Protein AF-A0A7C6TL84-F1 (afdb_monomer)

Nearest PDB structures (foldseek):
  5hxs-assembly1_A  TM=3.330E-01  e=4.428E+00  Methanocaldococcus jannaschii DSM 2661

Solvent-accessible surface area (backbone atoms only — not comparable to full-atom values): 7821 Å² total; per-residue (Å²): 136,83,94,74,64,85,82,57,74,83,55,85,77,86,81,85,84,82,76,94,70,80,81,87,46,71,66,57,61,49,71,72,50,68,59,68,61,52,41,52,52,38,46,54,49,40,67,61,55,76,76,55,81,70,88,81,55,54,31,68,57,21,42,57,48,40,54,51,53,50,55,55,51,54,55,54,64,72,70,53,83,78,68,61,72,90,73,48,64,94,83,57,38,59,66,62,40,51,50,54,49,54,55,50,49,50,55,26,48,68,46,16,43,65,52,52,53,29,51,76,69,68,67,61,129

pLDDT: mean 90.65, std 12.35, range [35.59, 98.5]

Mean predicted aligned error: 7.76 Å

Sequence (125 aa):
MSVLDAEQLEVSPIVICGRPQPPTTDDDLVGAFDLDTLSAEYAAFGDRWQVFDSDAMAPVEALVARVKLQCEWLGLTRLDPQLPAVLLPQDWPGTMQAQLFGELNQRLGEREAPVLDDFFAGTLE

Structure (mmCIF, N/CA/C/O backbone):
data_AF-A0A7C6TL84-F1
#
_entry.id   AF-A0A7C6TL84-F1
#
loop_
_atom_site.group_PDB
_atom_site.id
_atom_site.type_symbol
_atom_site.label_atom_id
_atom_site.label_alt_id
_atom_site.label_comp_id
_atom_site.label_asym_id
_atom_site.label_entity_id
_atom_site.label_seq_id
_atom_site.pdbx_PDB_ins_code
_atom_site.Cartn_x
_atom_site.Cartn_y
_atom_site.Cartn_z
_atom_site.occupancy
_atom_site.B_iso_or_equiv
_atom_site.auth_seq_id
_atom_site.auth_comp_id
_atom_site.auth_asym_id
_atom_site.auth_atom_id
_atom_site.pdbx_PDB_model_num
ATOM 1 N N . MET A 1 1 ? 0.858 -3.785 57.090 1.00 35.59 1 MET A N 1
ATOM 2 C CA . MET A 1 1 ? 2.081 -4.577 57.327 1.00 35.59 1 MET A CA 1
ATOM 3 C C . MET A 1 1 ? 2.625 -4.940 55.956 1.00 35.59 1 MET A C 1
ATOM 5 O O . MET A 1 1 ? 1.988 -5.722 55.267 1.00 35.59 1 MET A O 1
ATOM 9 N N . SER A 1 2 ? 3.662 -4.232 55.502 1.00 48.84 2 SER A N 1
ATOM 10 C CA . SER A 1 2 ? 4.245 -4.398 54.163 1.00 48.84 2 SER A CA 1
ATOM 11 C C . SER A 1 2 ? 5.195 -5.594 54.179 1.00 48.84 2 SER A C 1
ATOM 13 O O . SER A 1 2 ? 6.047 -5.663 55.059 1.00 48.84 2 SER A O 1
ATOM 15 N N . VAL A 1 3 ? 5.009 -6.535 53.254 1.00 57.03 3 VAL A N 1
ATOM 16 C CA . VAL A 1 3 ? 5.829 -7.749 53.089 1.00 57.03 3 VAL A CA 1
ATOM 17 C C . VAL A 1 3 ? 6.885 -7.469 52.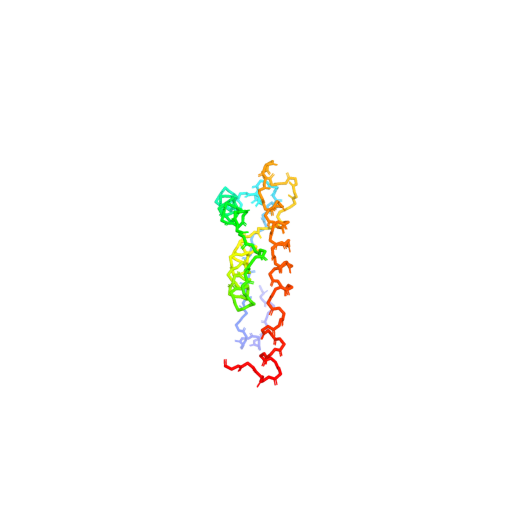024 1.00 57.03 3 VAL A C 1
ATOM 19 O O . VAL A 1 3 ? 6.826 -8.031 50.939 1.00 57.03 3 VAL A O 1
ATOM 22 N N . LEU A 1 4 ? 7.792 -6.529 52.277 1.00 54.97 4 LEU A N 1
ATOM 23 C CA . LEU A 1 4 ? 8.958 -6.316 51.417 1.00 54.97 4 LEU A CA 1
ATOM 24 C C . LEU A 1 4 ? 10.162 -6.021 52.312 1.00 54.97 4 LEU A C 1
ATOM 26 O O . LEU A 1 4 ? 10.076 -5.180 53.210 1.00 54.97 4 LEU A O 1
ATOM 30 N N . ASP A 1 5 ? 11.227 -6.787 52.096 1.00 56.16 5 ASP A N 1
ATOM 31 C CA . ASP A 1 5 ? 12.459 -6.785 52.884 1.00 56.16 5 ASP A CA 1
ATOM 32 C C . ASP A 1 5 ? 13.405 -5.672 52.399 1.00 56.16 5 ASP A C 1
ATOM 34 O O . ASP A 1 5 ? 13.324 -5.225 51.251 1.00 56.16 5 ASP A O 1
ATOM 38 N N . ALA A 1 6 ? 14.306 -5.204 53.265 1.00 57.84 6 ALA A N 1
ATOM 39 C CA . ALA A 1 6 ? 15.114 -3.999 53.024 1.00 57.84 6 ALA A CA 1
ATOM 40 C C . ALA A 1 6 ? 16.089 -4.100 51.825 1.00 57.84 6 ALA A C 1
ATOM 42 O O . ALA A 1 6 ? 16.539 -3.072 51.323 1.00 57.84 6 ALA A O 1
ATOM 43 N N . GLU A 1 7 ? 16.378 -5.307 51.325 1.00 53.84 7 GLU A N 1
ATOM 44 C CA . GLU A 1 7 ? 17.225 -5.539 50.140 1.00 53.84 7 GLU A CA 1
ATOM 45 C C . GLU A 1 7 ? 16.544 -5.196 48.801 1.00 53.84 7 GLU A C 1
ATOM 47 O O . GLU A 1 7 ? 17.220 -5.040 47.789 1.00 53.84 7 GLU A O 1
ATOM 52 N N . GLN A 1 8 ? 15.219 -5.014 48.761 1.00 53.47 8 GLN A N 1
ATOM 53 C CA . GLN A 1 8 ? 14.506 -4.641 47.526 1.00 53.47 8 GLN A CA 1
ATOM 54 C C . GLN A 1 8 ? 14.544 -3.130 47.225 1.00 53.47 8 GLN A C 1
ATOM 56 O O . GLN A 1 8 ? 14.007 -2.693 46.209 1.00 53.47 8 GLN A O 1
ATOM 61 N N . LEU A 1 9 ? 15.194 -2.325 48.075 1.00 52.31 9 LEU A N 1
ATOM 62 C CA . LEU A 1 9 ? 15.306 -0.866 47.927 1.00 52.31 9 LEU A CA 1
ATOM 63 C C . LEU A 1 9 ? 16.282 -0.406 46.824 1.00 52.31 9 LEU A C 1
ATOM 65 O O . LEU A 1 9 ? 16.279 0.777 46.491 1.00 52.31 9 LEU A O 1
ATOM 69 N N . GLU A 1 10 ? 17.079 -1.302 46.229 1.00 61.41 10 GLU A N 1
ATOM 70 C CA . GLU A 1 10 ? 17.972 -0.968 45.100 1.00 61.41 10 GLU A CA 1
ATOM 71 C C . GLU A 1 10 ? 17.310 -1.072 43.717 1.00 61.41 10 GLU A C 1
ATOM 73 O O . GLU A 1 10 ? 17.870 -0.607 42.724 1.00 61.41 10 GLU A O 1
ATOM 78 N N . VAL A 1 11 ? 16.096 -1.619 43.627 1.00 65.12 11 VAL A N 1
ATOM 79 C CA . VAL A 1 11 ? 15.333 -1.663 42.376 1.00 65.12 11 VAL A CA 1
ATOM 80 C C . VAL A 1 11 ? 14.142 -0.736 42.530 1.00 65.12 11 VAL A C 1
ATOM 82 O O . VAL A 1 11 ? 13.234 -1.029 43.293 1.00 65.12 11 VAL A O 1
ATOM 85 N N . SER A 1 12 ? 14.125 0.382 41.800 1.00 72.44 12 SER A N 1
ATOM 86 C CA . SER A 1 12 ? 12.915 1.204 41.665 1.00 72.44 12 SER A CA 1
ATOM 87 C C . SER A 1 12 ? 11.886 0.422 40.841 1.00 72.44 12 SER A C 1
ATOM 89 O O . SER A 1 12 ? 12.075 0.299 39.627 1.00 72.44 12 SER A O 1
ATOM 91 N N . PRO A 1 13 ? 10.818 -0.142 41.441 1.00 76.38 13 PRO A N 1
ATOM 92 C CA . PRO A 1 13 ? 9.875 -0.933 40.674 1.00 76.38 13 PRO A CA 1
ATOM 93 C C . PRO A 1 13 ? 9.026 0.004 39.813 1.00 76.38 13 PRO A C 1
ATOM 95 O O . PRO A 1 13 ? 8.436 0.967 40.307 1.00 76.38 13 PRO A O 1
ATOM 98 N N . ILE A 1 14 ? 8.927 -0.291 38.518 1.00 83.75 14 ILE A N 1
ATOM 99 C CA . ILE A 1 14 ? 7.916 0.335 37.667 1.00 83.75 14 ILE A CA 1
ATOM 100 C C . ILE A 1 14 ? 6.586 -0.334 38.008 1.00 83.75 14 ILE A C 1
ATOM 102 O O . ILE A 1 14 ? 6.332 -1.476 37.627 1.00 83.75 14 ILE A O 1
ATOM 106 N N . VAL A 1 15 ? 5.743 0.373 38.756 1.00 85.19 15 VAL A N 1
ATOM 107 C CA . VAL A 1 15 ? 4.381 -0.074 39.053 1.00 85.19 15 VAL A CA 1
ATOM 108 C C . VAL A 1 15 ? 3.451 0.454 37.963 1.00 85.19 15 VAL A C 1
ATOM 110 O O . VAL A 1 15 ? 3.235 1.659 37.856 1.00 85.19 15 VAL A O 1
ATOM 113 N N . ILE A 1 16 ? 2.888 -0.451 37.159 1.00 83.88 16 ILE A N 1
ATOM 114 C CA . ILE A 1 16 ? 1.832 -0.125 36.195 1.00 83.88 16 ILE A CA 1
ATOM 115 C C . ILE A 1 16 ? 0.484 -0.334 36.884 1.00 83.88 16 ILE A C 1
ATOM 117 O O . ILE A 1 16 ? 0.090 -1.461 37.180 1.00 83.88 16 ILE A O 1
ATOM 121 N N . CYS A 1 17 ? -0.229 0.759 37.134 1.00 87.94 17 CYS A N 1
ATOM 122 C CA . CYS A 1 17 ? -1.600 0.730 37.633 1.00 87.94 17 CYS A CA 1
ATOM 123 C C . CYS A 1 17 ? -2.572 0.933 36.465 1.00 87.94 17 CYS A C 1
ATOM 125 O O . CYS A 1 17 ? -2.453 1.909 35.728 1.00 87.94 17 CYS A O 1
ATOM 127 N N . GLY A 1 18 ? -3.564 0.053 36.328 1.00 87.50 18 GLY A N 1
ATOM 128 C CA . GLY A 1 18 ? -4.647 0.176 35.350 1.00 87.50 18 GLY A CA 1
ATOM 129 C C . GLY A 1 18 ? -6.014 -0.047 35.997 1.00 87.50 18 GLY A C 1
ATOM 130 O O . GLY A 1 18 ? -6.110 -0.640 37.071 1.00 87.50 18 GLY A O 1
ATOM 131 N N . ARG A 1 19 ? -7.083 0.429 35.351 1.00 90.31 19 ARG A N 1
ATOM 132 C CA . ARG A 1 19 ? -8.468 0.075 35.701 1.00 90.31 19 ARG A CA 1
ATOM 133 C C . ARG A 1 19 ? -9.039 -0.815 34.598 1.00 90.31 19 ARG A C 1
ATOM 135 O O . ARG A 1 19 ? -8.882 -0.442 33.436 1.00 90.31 19 ARG A O 1
ATOM 142 N N . PRO A 1 20 ? -9.700 -1.940 34.925 1.00 88.75 20 PRO A N 1
ATOM 143 C CA . PRO A 1 20 ? -10.366 -2.750 33.914 1.00 88.75 20 PRO A CA 1
ATOM 144 C C . PRO A 1 20 ? -11.447 -1.913 33.221 1.00 88.75 20 PRO A C 1
ATOM 146 O O . PRO A 1 20 ? -12.219 -1.220 33.885 1.00 88.75 20 PRO A O 1
ATOM 149 N N . GLN A 1 21 ? -11.464 -1.961 31.892 1.00 89.62 21 GLN A N 1
ATOM 150 C CA . GLN A 1 21 ? -12.499 -1.367 31.049 1.00 89.62 21 GLN A CA 1
ATOM 151 C C . GLN A 1 21 ? -13.396 -2.478 30.486 1.00 89.62 21 GLN A C 1
ATOM 153 O O . GLN A 1 21 ? -12.986 -3.646 30.488 1.00 89.62 21 GLN A O 1
ATOM 158 N N . PRO A 1 22 ? -14.614 -2.147 30.023 1.00 91.19 22 PRO A N 1
ATOM 159 C CA . PRO A 1 22 ? -15.412 -3.061 29.215 1.00 91.19 22 PRO A CA 1
ATOM 160 C C . PRO A 1 22 ? -14.623 -3.582 27.997 1.00 91.19 22 PRO A C 1
ATOM 162 O O . PRO A 1 22 ? -13.669 -2.928 27.569 1.00 91.19 22 PRO A O 1
ATOM 165 N N . PRO A 1 23 ? -15.002 -4.743 27.431 1.00 93.38 23 PRO A N 1
ATOM 166 C CA . PRO A 1 23 ? -14.416 -5.224 26.184 1.00 93.38 23 PRO A CA 1
ATOM 167 C C . PRO A 1 23 ? -14.571 -4.194 25.062 1.00 93.38 23 PRO A C 1
ATOM 169 O O . PRO A 1 23 ? -15.625 -3.572 24.948 1.00 93.38 23 PRO A O 1
ATOM 172 N N . THR A 1 24 ? -13.539 -4.057 24.231 1.00 92.25 24 THR A N 1
ATOM 173 C CA . THR A 1 24 ? -13.587 -3.265 22.998 1.00 92.25 24 THR A CA 1
ATOM 174 C C . THR A 1 24 ? -14.692 -3.788 22.085 1.00 92.25 24 THR A C 1
ATOM 176 O O . THR A 1 24 ? -14.767 -4.993 21.834 1.00 92.25 24 THR A O 1
ATOM 179 N N . THR A 1 25 ? -15.546 -2.888 21.611 1.00 95.25 25 THR A N 1
ATOM 180 C CA . THR A 1 25 ? -16.609 -3.191 20.649 1.00 95.25 25 THR A CA 1
ATOM 181 C C . THR A 1 25 ? -16.144 -2.959 19.212 1.00 95.25 25 THR A C 1
ATOM 183 O O . THR A 1 25 ? -15.116 -2.325 18.976 1.00 95.25 25 THR A O 1
ATOM 186 N N . ASP A 1 26 ? -16.912 -3.446 18.239 1.00 95.44 26 ASP A N 1
ATOM 187 C CA . ASP A 1 26 ? -16.646 -3.186 16.821 1.00 95.44 26 ASP A CA 1
ATOM 188 C C . ASP A 1 26 ? -16.689 -1.679 16.504 1.00 95.44 26 ASP A C 1
ATOM 190 O O . ASP A 1 26 ? -15.826 -1.182 15.783 1.00 95.44 26 ASP A O 1
ATOM 194 N N . ASP A 1 27 ? -17.618 -0.935 17.115 1.00 94.25 27 ASP A N 1
ATOM 195 C CA . ASP A 1 27 ? -17.706 0.525 16.976 1.00 94.25 27 ASP A CA 1
ATOM 196 C C . ASP A 1 27 ? -16.465 1.226 17.554 1.00 94.25 27 ASP A C 1
ATOM 198 O O . ASP A 1 27 ? -15.973 2.190 16.967 1.00 94.25 27 ASP A O 1
ATOM 202 N N . ASP A 1 28 ? -15.916 0.724 18.670 1.00 94.12 28 ASP A N 1
ATOM 203 C CA . ASP A 1 28 ? -14.666 1.247 19.240 1.00 94.12 28 ASP A CA 1
ATOM 204 C C . ASP A 1 28 ? -13.469 0.980 18.314 1.00 94.12 28 ASP A C 1
ATOM 206 O O . ASP A 1 28 ? -12.585 1.827 18.192 1.00 94.12 28 ASP A O 1
ATOM 210 N N . LEU A 1 29 ? -13.429 -0.190 17.661 1.00 93.31 29 LEU A N 1
ATOM 211 C CA . LEU A 1 29 ? -12.379 -0.529 16.697 1.00 93.31 29 LEU A CA 1
ATOM 212 C C . LEU A 1 29 ? -12.455 0.359 15.458 1.00 93.31 29 LEU A C 1
ATOM 214 O O . LEU A 1 29 ? -11.435 0.897 15.042 1.00 93.31 29 LEU A O 1
ATOM 218 N N . VAL A 1 30 ? -13.647 0.525 14.883 1.00 95.31 30 VAL A N 1
ATOM 219 C CA . VAL A 1 30 ? -13.861 1.373 13.702 1.00 95.31 30 VAL A CA 1
ATOM 220 C C . VAL A 1 30 ? -13.566 2.835 14.035 1.00 95.31 30 VAL A C 1
ATOM 222 O O . VAL A 1 30 ? -12.825 3.491 13.308 1.00 95.31 30 VAL A O 1
ATOM 225 N N . GLY A 1 31 ? -14.071 3.333 15.167 1.00 94.88 31 GLY A N 1
ATOM 226 C CA . GLY A 1 31 ? -13.888 4.718 15.604 1.00 94.88 31 GLY A CA 1
ATOM 227 C C . GLY A 1 31 ? -12.456 5.088 16.006 1.00 94.88 31 GLY A C 1
ATOM 228 O O . GLY A 1 31 ? -12.162 6.271 16.178 1.00 94.88 31 GLY A O 1
ATOM 229 N N . ALA A 1 32 ? -11.555 4.112 16.149 1.00 95.00 32 ALA A N 1
ATOM 230 C CA . ALA A 1 32 ? -10.142 4.359 16.425 1.00 95.00 32 ALA A CA 1
ATOM 231 C C . ALA A 1 32 ? -9.346 4.823 15.189 1.00 95.00 32 ALA A C 1
ATOM 233 O O . ALA A 1 32 ? -8.208 5.275 15.342 1.00 95.00 32 ALA A O 1
ATOM 234 N N . PHE A 1 33 ? -9.923 4.726 13.985 1.00 95.00 33 PHE A N 1
ATOM 235 C CA . PHE A 1 33 ? -9.248 5.024 12.723 1.00 95.00 33 PHE A CA 1
ATOM 236 C C . PHE A 1 33 ? -10.046 6.007 11.863 1.00 95.00 33 PHE A C 1
ATOM 238 O O . PHE A 1 33 ? -11.272 5.968 11.812 1.00 95.00 33 PHE A O 1
ATOM 245 N N . ASP A 1 34 ? -9.334 6.864 11.132 1.00 95.81 34 ASP A N 1
ATOM 246 C CA . ASP A 1 34 ? -9.932 7.740 10.124 1.00 95.81 34 ASP A CA 1
ATOM 247 C C . ASP A 1 34 ? -10.043 6.996 8.782 1.00 95.81 34 ASP A C 1
ATOM 249 O O . ASP A 1 34 ? -9.199 7.123 7.889 1.00 95.81 34 ASP A O 1
ATOM 253 N N . LEU A 1 35 ? -11.071 6.148 8.678 1.00 95.56 35 LEU A N 1
ATOM 254 C CA . LEU A 1 35 ? -11.317 5.339 7.482 1.00 95.56 35 LEU A CA 1
ATOM 255 C C . LEU A 1 35 ? -11.718 6.193 6.272 1.00 95.56 35 LEU A C 1
ATOM 257 O O . LEU A 1 35 ? -11.428 5.805 5.143 1.00 95.56 35 LEU A O 1
ATOM 261 N N . ASP A 1 36 ? -12.334 7.355 6.483 1.00 95.50 36 ASP A N 1
ATOM 262 C CA . ASP A 1 36 ? -12.733 8.249 5.393 1.00 95.50 36 ASP A CA 1
ATOM 263 C C . ASP A 1 36 ? -11.504 8.857 4.711 1.00 95.50 36 ASP A C 1
ATOM 265 O O . ASP A 1 36 ? -11.385 8.807 3.482 1.00 95.50 36 ASP A O 1
ATOM 269 N N . THR A 1 37 ? -10.549 9.364 5.499 1.00 96.44 37 THR A N 1
ATOM 270 C CA . THR A 1 37 ? -9.276 9.868 4.969 1.00 96.44 37 THR A CA 1
ATOM 271 C C . THR A 1 37 ? -8.504 8.757 4.262 1.00 96.44 37 THR A C 1
ATOM 273 O O . THR A 1 37 ? -8.079 8.941 3.122 1.00 96.44 37 THR A O 1
ATOM 276 N N . LEU A 1 38 ? -8.381 7.577 4.878 1.00 96.75 38 LEU A N 1
ATOM 277 C CA . LEU A 1 38 ? -7.661 6.454 4.270 1.00 96.75 38 LEU A CA 1
ATOM 278 C C . LEU A 1 38 ? -8.326 5.971 2.966 1.00 96.75 38 LEU A C 1
ATOM 280 O O . LEU A 1 38 ? -7.637 5.677 1.989 1.00 96.75 38 LEU A O 1
ATOM 284 N N . SER A 1 39 ? -9.661 5.946 2.909 1.0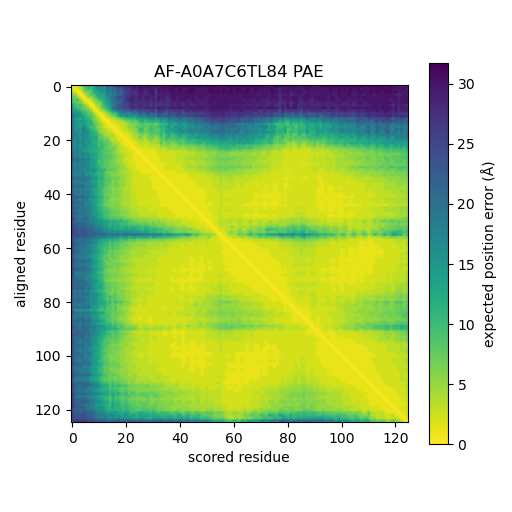0 96.81 39 SER A N 1
ATOM 285 C CA . SER A 1 39 ? -10.414 5.644 1.686 1.00 96.81 39 SE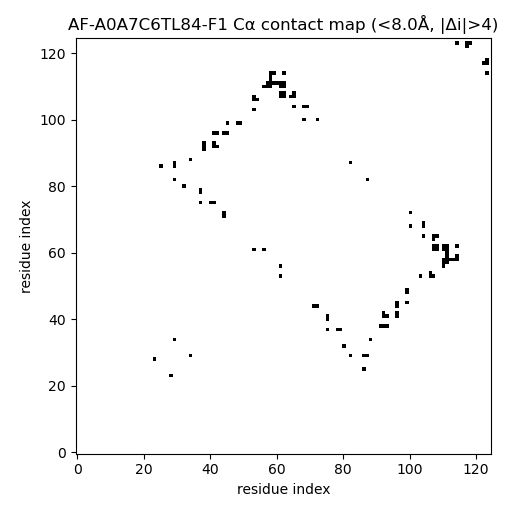R A CA 1
ATOM 286 C C . SER A 1 39 ? -10.095 6.644 0.567 1.00 96.81 39 SER A C 1
ATOM 288 O O . SER A 1 39 ? -9.810 6.245 -0.565 1.00 96.81 39 SER A O 1
ATOM 290 N N . ALA A 1 40 ? -10.058 7.943 0.881 1.00 97.12 40 ALA A N 1
ATOM 291 C CA . ALA A 1 40 ? -9.698 8.980 -0.083 1.00 97.12 40 ALA A CA 1
ATOM 292 C C . ALA A 1 40 ? -8.246 8.847 -0.579 1.00 97.12 40 ALA A C 1
ATOM 294 O O . ALA A 1 40 ? -7.982 9.030 -1.770 1.00 97.12 40 ALA A O 1
ATOM 295 N N . GLU A 1 41 ? -7.307 8.490 0.298 1.00 97.69 41 GLU A N 1
ATOM 296 C CA . GLU A 1 41 ? -5.909 8.262 -0.083 1.00 97.69 41 GLU A CA 1
ATOM 297 C C . GLU A 1 41 ? -5.750 7.036 -0.997 1.00 97.69 41 GLU A C 1
ATOM 299 O O . GLU A 1 41 ? -5.042 7.107 -2.007 1.00 97.69 41 GLU A O 1
ATOM 304 N N . TYR A 1 42 ? -6.464 5.941 -0.715 1.00 97.88 42 TYR A N 1
ATOM 305 C CA . TYR A 1 42 ? -6.539 4.793 -1.620 1.00 97.88 42 TYR A CA 1
ATOM 306 C C . TYR A 1 42 ? -7.137 5.179 -2.979 1.00 97.88 42 TYR A C 1
ATOM 308 O O . TYR A 1 42 ? -6.587 4.811 -4.017 1.00 97.88 42 TYR A O 1
ATOM 316 N N . ALA A 1 43 ? -8.232 5.942 -3.009 1.00 97.00 43 ALA A N 1
ATOM 317 C CA . ALA A 1 43 ? -8.825 6.402 -4.264 1.00 97.00 43 ALA A CA 1
ATOM 318 C C . ALA A 1 43 ? -7.834 7.247 -5.086 1.00 97.00 43 ALA A C 1
ATOM 320 O O . ALA A 1 43 ? -7.644 6.988 -6.274 1.00 97.00 43 ALA A O 1
ATOM 321 N N . ALA A 1 44 ? -7.118 8.174 -4.442 1.00 97.62 44 ALA A N 1
ATOM 322 C CA . ALA A 1 44 ? -6.107 9.005 -5.094 1.00 97.62 44 ALA A CA 1
ATOM 323 C C . ALA A 1 44 ? -4.919 8.194 -5.645 1.00 97.62 44 ALA A C 1
ATOM 325 O O . ALA A 1 44 ? -4.360 8.539 -6.690 1.00 97.62 44 ALA A O 1
ATOM 326 N N . PHE A 1 45 ? -4.526 7.114 -4.962 1.00 98.38 45 PHE A N 1
ATOM 327 C CA . PHE A 1 45 ? -3.557 6.156 -5.492 1.00 98.38 45 PHE A CA 1
ATOM 328 C C . PHE A 1 45 ? -4.088 5.482 -6.763 1.00 98.38 45 PHE A C 1
ATOM 330 O O . PHE A 1 45 ? -3.397 5.478 -7.782 1.00 98.38 45 PHE A O 1
ATOM 337 N N . GLY A 1 46 ? -5.325 4.979 -6.728 1.00 97.62 46 GLY A N 1
ATOM 338 C CA . GLY A 1 46 ? -5.977 4.376 -7.891 1.00 97.62 46 GLY A CA 1
ATOM 339 C C . GLY A 1 46 ? -6.016 5.326 -9.087 1.00 97.62 46 GLY A C 1
ATOM 340 O O . GLY A 1 46 ? -5.551 4.972 -10.168 1.00 97.62 46 GLY A O 1
ATOM 341 N N . ASP A 1 47 ? -6.460 6.567 -8.879 1.00 97.31 47 ASP A N 1
ATOM 342 C CA . ASP A 1 47 ? -6.545 7.588 -9.929 1.00 97.31 47 ASP A CA 1
ATOM 343 C C . ASP A 1 47 ? -5.203 7.862 -10.614 1.00 97.31 47 ASP A C 1
ATOM 345 O O . ASP A 1 47 ? -5.147 8.033 -11.835 1.00 97.31 47 ASP A O 1
ATOM 349 N N . ARG A 1 48 ? -4.111 7.882 -9.839 1.00 96.44 48 ARG A N 1
ATOM 350 C CA . ARG A 1 48 ? -2.757 8.108 -10.356 1.00 96.44 48 ARG A CA 1
ATOM 351 C C . ARG A 1 48 ? -2.250 6.927 -11.174 1.00 96.44 48 ARG A C 1
ATOM 353 O O . ARG A 1 48 ? -1.650 7.129 -12.228 1.00 96.44 48 ARG A O 1
ATOM 360 N N . TRP A 1 49 ? -2.448 5.713 -10.671 1.00 97.31 49 TRP A N 1
ATOM 361 C CA . TRP A 1 49 ? -1.787 4.522 -11.198 1.00 97.31 49 TRP A CA 1
ATOM 362 C C . TRP A 1 49 ? -2.619 3.770 -12.242 1.00 97.31 49 TRP A C 1
ATOM 364 O O . TRP A 1 49 ? -2.043 3.107 -13.098 1.00 97.31 49 TRP A O 1
ATOM 374 N N . GLN A 1 50 ? -3.945 3.927 -12.266 1.00 95.12 50 GLN A N 1
ATOM 375 C CA . GLN A 1 50 ? -4.806 3.272 -13.263 1.00 95.12 50 GLN A CA 1
ATOM 376 C C . GLN A 1 50 ? -4.533 3.748 -14.699 1.00 95.12 50 GLN A C 1
ATOM 378 O O . GLN A 1 50 ? -4.690 2.988 -15.650 1.00 95.12 50 GLN A O 1
ATOM 383 N N . VAL A 1 51 ? -4.135 5.014 -14.866 1.00 92.75 51 VAL A N 1
ATOM 384 C CA . VAL A 1 51 ? -3.839 5.624 -16.175 1.00 92.75 51 VAL A CA 1
ATOM 385 C C . VAL A 1 51 ? -2.359 5.524 -16.551 1.00 92.75 51 VAL A C 1
ATOM 387 O O . VAL A 1 51 ? -1.943 6.065 -17.574 1.00 92.75 51 VAL A O 1
ATOM 390 N N . PHE A 1 52 ? -1.549 4.881 -15.709 1.00 92.00 52 PHE A N 1
ATOM 391 C CA . PHE A 1 52 ? -0.110 4.795 -15.893 1.00 92.00 52 PHE A CA 1
ATOM 392 C C . PHE A 1 52 ? 0.245 3.766 -16.976 1.00 92.00 52 PHE A C 1
ATOM 394 O O . PHE A 1 52 ? -0.029 2.573 -16.834 1.00 92.00 52 PHE A O 1
ATOM 401 N N . ASP A 1 53 ? 0.888 4.221 -18.053 1.00 90.44 53 ASP A N 1
ATOM 402 C CA . ASP A 1 53 ? 1.378 3.343 -19.117 1.00 90.44 53 ASP A CA 1
ATOM 403 C C . ASP A 1 53 ? 2.726 2.722 -18.726 1.00 90.44 53 ASP A C 1
ATOM 405 O O . ASP A 1 53 ? 3.757 3.394 -18.681 1.00 90.44 53 ASP A O 1
ATOM 409 N N . SER A 1 54 ? 2.706 1.418 -18.446 1.00 88.25 54 SER A N 1
ATOM 410 C CA . SER A 1 54 ? 3.894 0.630 -18.100 1.00 88.25 54 SER A CA 1
ATOM 411 C C . SER A 1 54 ? 4.440 -0.206 -19.266 1.00 88.25 54 SER A C 1
ATOM 413 O O . SER A 1 54 ? 5.477 -0.854 -19.113 1.00 88.25 54 SER A O 1
ATOM 415 N N . ASP A 1 55 ? 3.792 -0.212 -20.438 1.00 84.00 55 ASP A N 1
ATOM 416 C CA . ASP A 1 55 ? 4.122 -1.158 -21.514 1.00 84.00 55 ASP A CA 1
ATOM 417 C C . ASP A 1 55 ? 5.318 -0.740 -22.371 1.00 84.00 55 ASP A C 1
ATOM 419 O O . ASP A 1 55 ? 5.989 -1.604 -22.942 1.00 84.00 55 ASP A O 1
ATOM 423 N N . ALA A 1 56 ? 5.614 0.557 -22.447 1.00 81.50 56 ALA A N 1
ATOM 424 C CA . ALA A 1 56 ? 6.649 1.101 -23.330 1.00 81.50 56 ALA A CA 1
ATOM 425 C C . ALA A 1 56 ? 7.842 1.745 -22.597 1.00 81.50 56 ALA A C 1
ATOM 427 O O . ALA A 1 56 ? 8.637 2.445 -23.222 1.00 81.50 56 ALA A O 1
ATOM 428 N N . MET A 1 57 ? 7.984 1.521 -21.288 1.00 91.25 57 MET A N 1
ATOM 429 C CA . MET A 1 57 ? 9.038 2.154 -20.488 1.00 91.25 57 MET A CA 1
ATOM 430 C C . MET A 1 57 ? 10.415 1.526 -20.719 1.00 91.25 57 MET A C 1
ATOM 432 O O . MET A 1 57 ? 10.546 0.300 -20.801 1.00 91.25 57 MET A O 1
ATOM 436 N N . ALA A 1 58 ? 11.459 2.361 -20.753 1.00 95.06 58 ALA A N 1
ATOM 437 C CA . ALA A 1 58 ? 12.832 1.868 -20.714 1.00 95.06 58 ALA A CA 1
ATOM 438 C C . ALA A 1 58 ? 13.138 1.221 -19.342 1.00 95.06 58 ALA A C 1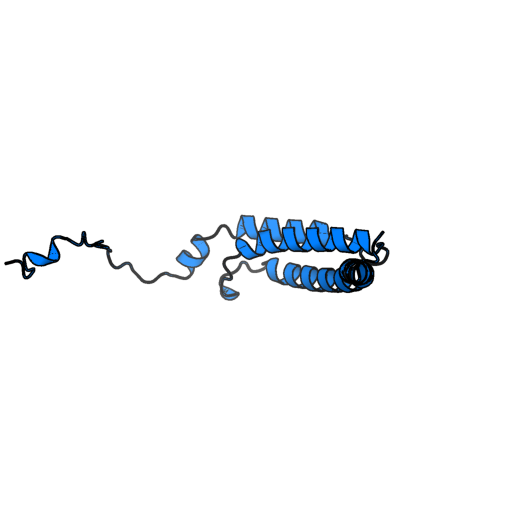
ATOM 440 O O . ALA A 1 58 ? 12.554 1.632 -18.336 1.00 95.06 58 ALA A O 1
ATOM 441 N N . PRO A 1 59 ? 14.080 0.260 -19.245 1.00 95.38 59 PRO A N 1
ATOM 442 C CA . PRO A 1 59 ? 14.341 -0.468 -17.995 1.00 95.38 59 PRO A CA 1
ATOM 443 C C . PRO A 1 59 ? 14.641 0.421 -16.776 1.00 95.38 59 PRO A C 1
ATOM 445 O O . PRO A 1 59 ? 14.095 0.203 -15.698 1.00 95.38 59 PRO A O 1
ATOM 448 N N . VAL A 1 60 ? 15.456 1.470 -16.947 1.00 95.50 60 VAL A N 1
ATOM 449 C CA . VAL A 1 60 ? 15.769 2.437 -15.874 1.00 95.50 60 VAL A CA 1
ATOM 450 C C . VAL A 1 60 ? 14.523 3.216 -15.441 1.00 95.50 60 VAL A C 1
ATOM 452 O O . VAL A 1 60 ? 14.314 3.459 -14.253 1.00 95.50 60 VAL A O 1
ATOM 455 N N . GLU A 1 61 ? 13.675 3.612 -16.389 1.00 96.06 61 GLU A N 1
ATOM 456 C CA . GLU A 1 61 ? 12.442 4.344 -16.091 1.00 96.06 61 GLU A CA 1
ATOM 457 C C . GLU A 1 61 ? 11.444 3.447 -15.352 1.00 96.06 61 GLU A C 1
ATOM 459 O O . GLU A 1 61 ? 10.791 3.906 -14.412 1.00 96.06 61 GLU A O 1
ATOM 464 N N . ALA A 1 62 ? 11.365 2.168 -15.736 1.00 96.88 62 ALA A N 1
ATOM 465 C CA . ALA A 1 62 ? 10.551 1.170 -15.056 1.00 96.88 62 ALA A CA 1
ATOM 466 C C . ALA A 1 62 ? 11.003 0.976 -13.60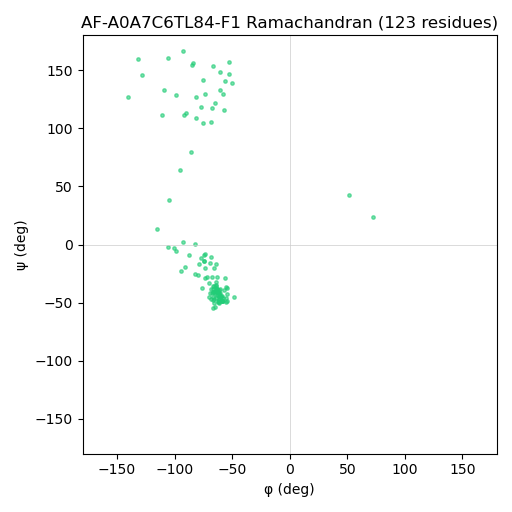1 1.00 96.88 62 ALA A C 1
ATOM 468 O O . ALA A 1 62 ? 10.155 0.979 -12.708 1.00 96.88 62 ALA A O 1
ATOM 469 N N . LEU A 1 63 ? 12.318 0.933 -13.348 1.00 96.81 63 LEU A N 1
ATOM 470 C CA . LEU A 1 63 ? 12.874 0.878 -11.992 1.00 96.81 63 LEU A CA 1
ATOM 471 C C . LEU A 1 63 ? 12.452 2.087 -11.151 1.00 96.81 63 LEU A C 1
ATOM 473 O O . LEU A 1 63 ? 11.954 1.951 -10.031 1.00 96.81 63 LEU A O 1
ATOM 477 N N . VAL A 1 64 ? 12.602 3.293 -11.702 1.00 96.94 64 VAL A N 1
ATOM 478 C CA . VAL A 1 64 ? 12.199 4.529 -11.017 1.00 96.94 64 VAL A CA 1
ATOM 479 C C . VAL A 1 64 ? 10.696 4.532 -10.726 1.00 96.94 64 VAL A C 1
ATOM 481 O O . VAL A 1 64 ? 10.281 4.921 -9.632 1.00 96.94 64 VAL A O 1
ATOM 484 N N . ALA A 1 65 ? 9.871 4.099 -11.681 1.00 97.31 65 ALA A N 1
ATOM 485 C CA . ALA A 1 65 ? 8.430 3.986 -11.495 1.00 97.31 65 ALA A CA 1
ATOM 486 C C . ALA A 1 65 ? 8.068 2.962 -10.414 1.00 97.31 65 ALA A C 1
ATOM 488 O O . ALA A 1 65 ? 7.236 3.259 -9.558 1.00 97.31 65 ALA A O 1
ATOM 489 N N . ARG A 1 66 ? 8.724 1.799 -10.393 1.00 97.50 66 ARG A N 1
ATOM 490 C CA . ARG A 1 66 ? 8.449 0.744 -9.414 1.00 97.50 66 ARG A CA 1
ATOM 491 C C . ARG A 1 66 ? 8.801 1.169 -7.995 1.00 97.50 66 ARG A C 1
ATOM 493 O O . ARG A 1 66 ? 8.026 0.915 -7.076 1.00 97.50 66 ARG A O 1
ATOM 500 N N . VAL A 1 67 ? 9.921 1.871 -7.811 1.00 98.19 67 VAL A N 1
ATOM 501 C CA . VAL A 1 67 ? 10.289 2.439 -6.504 1.00 98.19 67 VAL A CA 1
ATOM 502 C C . VAL A 1 67 ? 9.233 3.442 -6.034 1.00 98.19 67 VAL A C 1
ATOM 504 O O . VAL A 1 67 ? 8.801 3.374 -4.885 1.00 98.19 67 VAL A O 1
ATOM 507 N N . LYS A 1 68 ? 8.756 4.333 -6.915 1.00 98.06 68 LYS A N 1
ATOM 508 C CA . LYS A 1 68 ? 7.680 5.284 -6.579 1.00 98.06 68 LYS A CA 1
ATOM 509 C C . LYS A 1 68 ? 6.384 4.569 -6.197 1.00 98.06 68 LYS A C 1
ATOM 511 O O . LYS A 1 68 ? 5.816 4.882 -5.153 1.00 98.06 68 LYS A O 1
ATOM 516 N N . LEU A 1 69 ? 5.968 3.583 -6.994 1.00 98.50 69 LEU A N 1
ATOM 517 C CA . LEU A 1 69 ? 4.792 2.752 -6.734 1.00 98.50 69 LEU A CA 1
ATOM 518 C C . LEU A 1 69 ? 4.874 2.096 -5.349 1.00 98.50 69 LEU A C 1
ATOM 520 O O . LEU A 1 69 ? 3.930 2.181 -4.567 1.00 98.50 69 LEU A O 1
ATOM 524 N N . GLN A 1 70 ? 6.017 1.485 -5.018 1.00 98.44 70 GLN 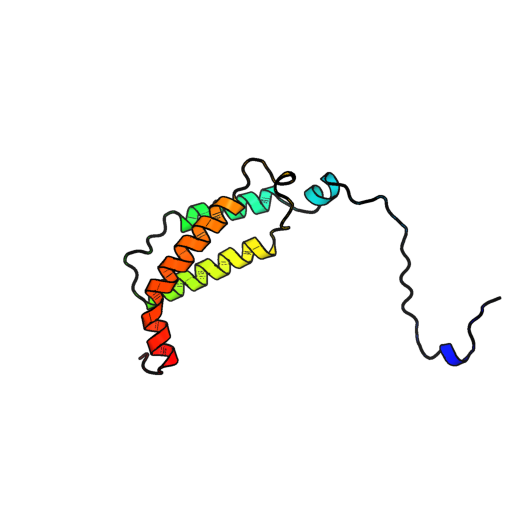A N 1
ATOM 525 C CA . GLN A 1 70 ? 6.236 0.848 -3.717 1.00 98.44 70 GLN A CA 1
ATOM 526 C C . GLN A 1 70 ? 6.234 1.851 -2.562 1.00 98.44 70 GLN A C 1
ATOM 528 O O . GLN A 1 70 ? 5.637 1.574 -1.524 1.00 98.44 70 GLN A O 1
ATOM 533 N N . CYS A 1 71 ? 6.880 3.008 -2.720 1.00 98.31 71 CYS A N 1
ATOM 534 C CA . CYS A 1 71 ? 6.897 4.042 -1.688 1.00 98.31 71 CYS A CA 1
ATOM 535 C C . CYS A 1 71 ? 5.490 4.561 -1.371 1.00 98.31 71 CYS A C 1
ATOM 537 O O . CYS A 1 71 ? 5.152 4.689 -0.195 1.00 98.31 71 CYS A O 1
ATOM 539 N N . GLU A 1 72 ? 4.675 4.831 -2.393 1.00 97.88 72 GLU A N 1
ATOM 540 C CA . GLU A 1 72 ? 3.287 5.266 -2.205 1.00 97.88 72 GLU A CA 1
ATOM 541 C C . GLU A 1 72 ? 2.436 4.163 -1.563 1.00 97.88 72 GLU A C 1
ATOM 543 O O . GLU A 1 72 ? 1.757 4.417 -0.569 1.00 97.88 72 GLU A O 1
ATOM 548 N N . TRP A 1 73 ? 2.537 2.924 -2.058 1.00 98.25 73 TRP A N 1
ATOM 549 C CA . TRP A 1 73 ? 1.801 1.784 -1.506 1.00 98.25 73 TRP A CA 1
ATOM 550 C C . TRP A 1 73 ? 2.127 1.532 -0.028 1.00 98.25 73 TRP A C 1
ATOM 552 O O . TRP A 1 73 ? 1.225 1.372 0.793 1.00 98.25 73 TRP A O 1
ATOM 562 N N . LEU A 1 74 ? 3.414 1.574 0.341 1.00 98.06 74 LEU A N 1
ATOM 563 C CA . LEU A 1 74 ? 3.852 1.422 1.731 1.00 98.06 74 LEU A CA 1
ATOM 564 C C . LEU A 1 74 ? 3.345 2.541 2.644 1.00 98.06 74 LEU A C 1
ATOM 566 O O . LEU A 1 74 ? 3.209 2.309 3.844 1.00 98.06 74 LEU A O 1
ATOM 570 N N . GLY A 1 75 ? 3.105 3.742 2.112 1.00 96.44 75 GLY A N 1
ATOM 571 C CA . GLY A 1 75 ? 2.477 4.829 2.862 1.00 96.44 75 GLY A CA 1
ATOM 572 C C . GLY A 1 75 ? 1.075 4.439 3.323 1.00 96.44 75 GLY A C 1
ATOM 573 O O . GLY A 1 75 ? 0.790 4.493 4.517 1.00 96.44 75 GLY A O 1
ATOM 574 N N . LEU A 1 76 ? 0.258 3.943 2.392 1.00 96.81 76 LEU A N 1
ATOM 575 C CA . LEU A 1 76 ? -1.125 3.530 2.645 1.00 96.81 76 LEU A CA 1
ATOM 576 C C . LEU A 1 76 ? -1.195 2.330 3.593 1.00 96.81 76 LEU A C 1
ATOM 578 O O . LEU A 1 76 ? -1.823 2.393 4.645 1.00 96.81 76 LEU A O 1
ATOM 582 N N . THR A 1 77 ? -0.485 1.243 3.278 1.00 95.94 77 THR A N 1
ATOM 583 C CA . THR A 1 77 ? -0.610 -0.012 4.042 1.00 95.94 77 THR A CA 1
ATOM 584 C C . THR A 1 77 ? -0.037 0.059 5.455 1.00 95.94 77 THR A C 1
ATOM 586 O O . THR A 1 77 ? -0.286 -0.832 6.259 1.00 95.94 77 THR A O 1
ATOM 589 N N . ARG A 1 78 ? 0.785 1.071 5.764 1.00 95.44 78 ARG A N 1
ATOM 590 C CA . ARG A 1 78 ? 1.269 1.317 7.133 1.00 95.44 78 ARG A CA 1
ATOM 591 C C . ARG A 1 78 ? 0.238 2.030 8.001 1.00 95.44 78 ARG A C 1
ATOM 593 O O . ARG A 1 78 ? 0.318 1.911 9.220 1.00 95.44 78 ARG A O 1
ATOM 600 N N . LEU A 1 79 ? -0.664 2.785 7.381 1.00 93.00 79 LEU A N 1
ATOM 601 C CA . LEU A 1 79 ? -1.774 3.458 8.048 1.00 93.00 79 LEU A CA 1
ATOM 602 C C . LEU A 1 79 ? -3.031 2.580 8.076 1.00 93.00 79 LEU A C 1
ATOM 604 O O . LEU A 1 79 ? -3.903 2.808 8.911 1.00 93.00 79 LEU A O 1
ATOM 608 N N . ASP A 1 80 ? -3.109 1.573 7.201 1.00 94.56 80 ASP A N 1
ATOM 609 C CA . ASP A 1 80 ? -4.236 0.646 7.139 1.00 94.56 80 ASP A CA 1
ATOM 610 C C . ASP A 1 80 ? -4.359 -0.206 8.424 1.00 94.56 80 ASP A C 1
ATOM 612 O O . ASP A 1 80 ? -3.422 -0.937 8.774 1.00 94.56 80 ASP A O 1
ATOM 616 N N . PRO A 1 81 ? -5.509 -0.142 9.127 1.00 93.31 81 PRO A N 1
ATOM 617 C CA . PRO A 1 81 ? -5.743 -0.888 10.362 1.00 93.31 81 PRO A CA 1
ATOM 618 C C . PRO A 1 81 ? -5.980 -2.391 10.170 1.00 93.31 81 PRO A C 1
ATOM 620 O O . PRO A 1 81 ? -6.058 -3.121 11.157 1.00 93.31 81 PRO A O 1
ATOM 623 N N . GLN A 1 82 ? -6.120 -2.861 8.928 1.00 92.25 82 GLN A N 1
ATOM 624 C CA . GLN A 1 82 ? -6.419 -4.246 8.557 1.00 92.25 82 GLN A CA 1
ATOM 625 C C . GLN A 1 82 ? -7.639 -4.801 9.303 1.00 92.25 82 GLN A C 1
ATOM 627 O O . GLN A 1 82 ? -7.645 -5.942 9.776 1.00 92.25 82 GLN A O 1
ATOM 632 N N . LEU A 1 83 ? -8.684 -3.974 9.418 1.00 94.56 83 LEU A N 1
ATOM 633 C CA . LEU A 1 83 ? -9.937 -4.385 10.039 1.00 94.56 83 LEU A CA 1
ATOM 634 C C . LEU A 1 83 ? -10.555 -5.569 9.275 1.00 94.56 83 LEU A C 1
ATOM 636 O O . LEU A 1 83 ? -10.424 -5.664 8.049 1.00 94.56 83 LEU A O 1
ATOM 640 N N . PRO A 1 84 ? -11.278 -6.465 9.969 1.00 93.88 84 PRO A N 1
ATOM 641 C CA . PRO A 1 84 ? -12.127 -7.447 9.311 1.00 93.88 84 PRO A CA 1
ATOM 642 C C . PRO A 1 84 ? -13.040 -6.780 8.276 1.00 93.88 84 PRO A C 1
ATOM 644 O O . PRO A 1 84 ? -13.635 -5.745 8.556 1.00 93.88 84 PRO A O 1
ATOM 647 N N . ALA A 1 85 ? -13.214 -7.405 7.108 1.00 92.19 85 ALA A N 1
ATOM 648 C CA . ALA A 1 85 ? -13.957 -6.809 5.992 1.00 92.19 85 ALA A CA 1
ATOM 649 C C . ALA A 1 85 ? -15.398 -6.389 6.340 1.00 92.19 85 ALA A C 1
ATOM 651 O O . ALA A 1 85 ? -15.916 -5.442 5.764 1.00 92.19 85 ALA A O 1
ATOM 652 N N . VAL A 1 86 ? -16.033 -7.066 7.304 1.00 94.12 86 VAL A N 1
ATOM 653 C CA . VAL A 1 86 ? -17.379 -6.725 7.799 1.00 94.12 86 VAL A CA 1
ATOM 654 C C . VAL A 1 86 ? -17.441 -5.370 8.520 1.00 94.12 86 VAL A C 1
ATOM 656 O O . VAL A 1 86 ? -18.522 -4.805 8.642 1.00 94.12 86 VAL A O 1
ATOM 659 N N . LEU A 1 87 ? -16.299 -4.854 8.984 1.00 95.69 87 LEU A N 1
ATOM 660 C CA . LEU A 1 87 ? -16.170 -3.570 9.681 1.00 95.69 87 LEU A CA 1
ATOM 661 C C . LEU A 1 87 ? -15.704 -2.433 8.763 1.00 95.69 87 LEU A C 1
ATOM 663 O O . LEU A 1 87 ? -15.629 -1.287 9.199 1.00 95.69 87 LEU A O 1
ATOM 667 N N . LEU A 1 88 ? -15.365 -2.737 7.509 1.00 94.81 88 LEU A N 1
ATOM 668 C CA . LEU A 1 88 ? -14.969 -1.729 6.534 1.00 94.81 88 LEU A CA 1
ATOM 669 C C . LEU A 1 88 ? -16.204 -1.111 5.857 1.00 94.81 88 LEU A C 1
ATOM 671 O O . LEU A 1 88 ? -17.246 -1.765 5.746 1.00 94.81 88 LEU A O 1
ATOM 675 N N . PRO A 1 89 ? -16.096 0.132 5.353 1.00 92.62 89 PRO A N 1
ATOM 676 C CA . PRO A 1 89 ? -17.109 0.716 4.482 1.00 92.62 89 PRO A CA 1
ATOM 677 C C . PRO A 1 89 ? -17.433 -0.192 3.285 1.00 92.62 89 PRO A C 1
ATOM 679 O O . PRO A 1 89 ? -16.550 -0.859 2.746 1.00 92.62 89 PRO A O 1
ATOM 682 N N . GLN A 1 90 ? -18.691 -0.180 2.834 1.00 89.00 90 GLN A N 1
ATOM 683 C CA . GLN A 1 90 ? -19.180 -1.069 1.770 1.00 89.00 90 GLN A CA 1
ATOM 684 C C . GLN A 1 90 ? -18.354 -0.985 0.471 1.00 89.00 90 GLN A C 1
ATOM 686 O O . GLN A 1 90 ? -18.109 -2.012 -0.157 1.00 89.00 90 GLN A O 1
ATOM 691 N N . ASP A 1 91 ? -17.896 0.213 0.105 1.00 89.75 91 ASP A N 1
ATOM 692 C CA . ASP A 1 91 ? -17.122 0.473 -1.114 1.00 89.75 91 ASP A CA 1
ATOM 693 C C . ASP A 1 91 ? -15.632 0.704 -0.810 1.00 89.75 91 ASP A C 1
ATOM 695 O O . ASP A 1 91 ? -14.993 1.574 -1.401 1.00 89.75 91 ASP A O 1
ATOM 699 N N . TRP A 1 92 ? -15.073 -0.044 0.150 1.00 94.94 92 TRP A N 1
ATOM 700 C CA . TRP A 1 92 ? -13.677 0.117 0.559 1.00 94.94 92 TRP A CA 1
ATOM 701 C C . TRP A 1 92 ? -12.703 -0.057 -0.623 1.00 94.94 92 TRP A C 1
ATOM 703 O O . TRP A 1 92 ? -12.575 -1.159 -1.169 1.00 94.94 92 TRP A O 1
ATOM 713 N N . PRO A 1 93 ? -11.953 0.991 -1.009 1.00 96.12 93 PRO A N 1
ATOM 714 C CA . PRO A 1 93 ? -11.120 0.953 -2.209 1.00 96.12 93 PRO A CA 1
ATOM 715 C C . PRO A 1 93 ? -9.858 0.097 -2.046 1.00 96.12 93 PRO A C 1
ATOM 717 O O . PRO A 1 93 ? -9.294 -0.345 -3.048 1.00 96.12 93 PRO A O 1
ATOM 720 N N . GLY A 1 94 ? -9.414 -0.175 -0.812 1.00 94.56 94 GLY A N 1
ATOM 721 C CA . GLY A 1 94 ? -8.125 -0.818 -0.537 1.00 94.56 94 GLY A CA 1
ATOM 722 C C . GLY A 1 94 ? -7.929 -2.162 -1.245 1.00 94.56 94 GLY A C 1
ATOM 723 O O . GLY A 1 94 ? -6.840 -2.439 -1.744 1.00 94.56 94 GLY A O 1
ATOM 724 N N . THR A 1 95 ? -8.983 -2.975 -1.386 1.00 92.81 95 THR A N 1
ATOM 725 C CA . THR A 1 95 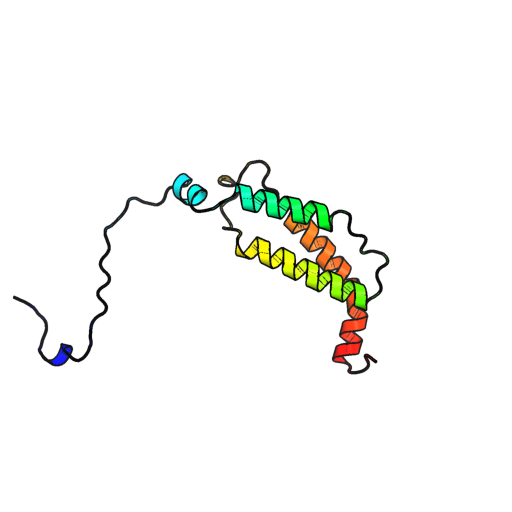? -8.898 -4.260 -2.103 1.00 92.81 95 THR A CA 1
ATOM 726 C C . THR A 1 95 ? -8.642 -4.074 -3.597 1.00 92.81 95 THR A C 1
ATOM 728 O O . THR A 1 95 ? -7.778 -4.750 -4.155 1.00 92.81 95 THR A O 1
ATOM 731 N N . MET A 1 96 ? -9.357 -3.148 -4.241 1.00 95.75 96 MET A N 1
ATOM 732 C CA . MET A 1 96 ? -9.168 -2.850 -5.664 1.00 95.75 96 MET A CA 1
ATOM 733 C C . MET A 1 96 ? -7.769 -2.280 -5.915 1.00 95.75 96 MET A C 1
ATOM 735 O O . MET A 1 96 ? -7.087 -2.692 -6.851 1.00 95.75 96 MET A O 1
ATOM 739 N N . GLN A 1 97 ? -7.292 -1.404 -5.028 1.00 97.81 97 GLN A N 1
ATOM 740 C CA . GLN A 1 97 ? -5.965 -0.814 -5.183 1.00 97.81 97 GLN A CA 1
ATOM 741 C C . GLN A 1 97 ? -4.823 -1.780 -4.874 1.00 97.81 97 GLN A C 1
ATOM 743 O O . GLN A 1 97 ? -3.767 -1.680 -5.494 1.00 97.81 97 GLN A O 1
ATOM 748 N N . ALA A 1 98 ? -5.033 -2.762 -3.993 1.00 97.00 98 ALA A N 1
ATOM 749 C CA . ALA A 1 98 ? -4.073 -3.844 -3.781 1.00 97.00 98 ALA A CA 1
ATOM 750 C C . ALA A 1 98 ? -3.878 -4.693 -5.045 1.00 97.00 98 ALA A C 1
ATOM 752 O O . ALA A 1 98 ? -2.753 -5.095 -5.348 1.00 97.00 98 ALA A O 1
ATOM 753 N N . GLN A 1 99 ? -4.956 -4.945 -5.794 1.00 97.88 99 GLN A N 1
ATOM 754 C CA . GLN A 1 99 ? -4.887 -5.658 -7.072 1.00 97.88 99 GLN A CA 1
ATOM 755 C C . GLN A 1 99 ? -4.112 -4.839 -8.108 1.00 97.88 99 GLN A C 1
ATOM 757 O O . GLN A 1 9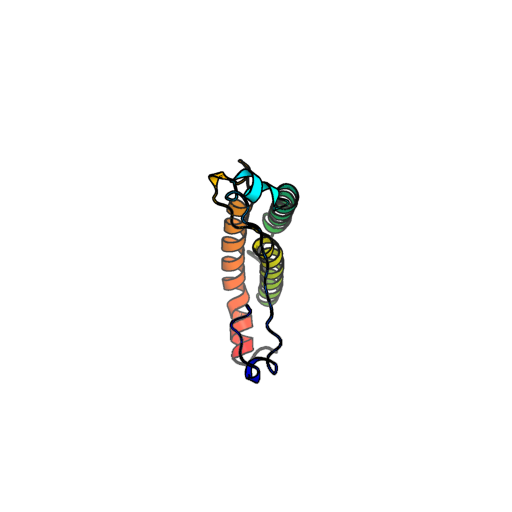9 ? -3.133 -5.340 -8.658 1.00 97.88 99 GLN A O 1
ATOM 762 N N . LEU A 1 100 ? -4.467 -3.559 -8.282 1.00 98.25 100 LEU A N 1
ATOM 763 C CA . LEU A 1 100 ? -3.758 -2.639 -9.177 1.00 98.25 100 LEU A CA 1
ATOM 764 C C . LEU A 1 100 ? -2.259 -2.551 -8.844 1.00 98.25 100 LEU A C 1
ATOM 766 O O . LEU A 1 100 ? -1.414 -2.641 -9.736 1.00 98.25 100 LEU A O 1
ATOM 770 N N . PHE A 1 101 ? -1.918 -2.414 -7.558 1.00 98.50 101 PHE A N 1
ATOM 771 C CA . PHE A 1 101 ? -0.532 -2.426 -7.096 1.00 98.50 101 PHE A CA 1
ATOM 772 C C . PHE A 1 101 ? 0.179 -3.720 -7.496 1.00 98.50 101 PHE A C 1
ATOM 774 O O . PHE A 1 101 ? 1.283 -3.663 -8.035 1.00 98.50 101 PHE A O 1
ATOM 781 N N . GLY A 1 102 ? -0.437 -4.879 -7.243 1.00 98.25 102 GLY A N 1
ATOM 782 C CA . GLY A 1 102 ? 0.142 -6.180 -7.567 1.00 98.25 102 GLY A CA 1
ATOM 783 C C . GLY A 1 102 ? 0.452 -6.324 -9.057 1.00 98.25 102 GLY A C 1
ATOM 784 O O . GLY A 1 102 ? 1.575 -6.683 -9.419 1.00 98.25 102 GLY A O 1
ATOM 785 N N . GLU A 1 103 ? -0.511 -5.975 -9.911 1.00 97.81 103 GLU A N 1
ATOM 786 C CA . GLU A 1 103 ? -0.379 -6.036 -11.369 1.00 97.81 103 GLU A CA 1
ATOM 787 C C . GLU A 1 103 ? 0.724 -5.106 -11.890 1.00 97.81 103 GLU A C 1
ATOM 789 O O . GLU A 1 103 ? 1.601 -5.533 -12.647 1.00 97.81 103 GLU A O 1
ATOM 794 N N . LEU A 1 104 ? 0.730 -3.841 -11.459 1.00 97.94 104 LEU A N 1
ATOM 795 C CA . LEU A 1 104 ? 1.744 -2.873 -11.883 1.00 97.94 104 LEU A CA 1
ATOM 796 C C . LEU A 1 104 ? 3.133 -3.222 -11.350 1.00 97.94 104 LEU A C 1
ATOM 798 O O . LEU A 1 104 ? 4.113 -3.130 -12.086 1.00 97.94 104 LEU A O 1
ATOM 802 N N . ASN A 1 105 ? 3.236 -3.653 -10.093 1.00 98.06 105 ASN A N 1
ATOM 803 C CA . ASN A 1 105 ? 4.509 -4.029 -9.486 1.00 98.06 105 ASN A CA 1
ATOM 804 C C . ASN A 1 105 ? 5.136 -5.242 -10.184 1.00 98.06 105 ASN A C 1
ATOM 806 O O . ASN A 1 105 ? 6.362 -5.292 -10.306 1.00 98.06 105 ASN A O 1
ATOM 810 N N . GLN A 1 106 ? 4.318 -6.195 -10.646 1.00 97.44 106 GLN A N 1
ATOM 811 C CA . GLN A 1 106 ? 4.789 -7.310 -11.462 1.00 97.44 106 GLN A CA 1
ATOM 812 C C . GLN A 1 106 ? 5.292 -6.817 -12.824 1.00 97.44 106 GLN A C 1
ATOM 814 O O . GLN A 1 106 ? 6.444 -7.072 -13.168 1.00 97.44 106 GLN A O 1
ATOM 819 N N . ARG A 1 107 ? 4.466 -6.074 -13.572 1.00 96.81 107 ARG A N 1
ATOM 820 C CA . ARG A 1 107 ? 4.815 -5.583 -14.919 1.00 96.81 107 ARG A CA 1
ATOM 821 C C . ARG A 1 107 ? 6.083 -4.735 -14.910 1.00 96.81 107 ARG A C 1
ATOM 823 O O . ARG A 1 107 ? 6.975 -4.939 -15.727 1.00 96.81 107 ARG A O 1
ATOM 830 N N . LEU A 1 108 ? 6.191 -3.808 -13.960 1.00 97.25 108 LEU A N 1
ATOM 831 C CA . LEU A 1 108 ? 7.384 -2.980 -13.798 1.00 97.25 108 LEU A CA 1
ATOM 832 C C . LEU A 1 108 ? 8.602 -3.807 -13.368 1.00 97.25 108 LEU A C 1
ATOM 834 O O . LEU A 1 108 ? 9.700 -3.544 -13.845 1.00 97.25 108 LEU A O 1
ATOM 838 N N . GLY A 1 109 ? 8.404 -4.833 -12.533 1.00 96.69 109 GLY A N 1
ATOM 839 C CA . GLY A 1 109 ? 9.453 -5.775 -12.136 1.00 96.69 109 GLY A CA 1
ATOM 840 C C . GLY A 1 109 ? 10.048 -6.549 -13.319 1.00 96.69 109 GLY A C 1
ATOM 841 O O . GLY A 1 109 ? 11.261 -6.705 -13.418 1.00 96.69 109 GLY A O 1
ATOM 842 N N . GLU A 1 110 ? 9.209 -6.992 -14.256 1.00 96.25 110 GLU A N 1
ATOM 843 C CA . GLU A 1 110 ? 9.666 -7.654 -15.487 1.00 96.25 110 GLU A CA 1
ATOM 844 C C . GLU A 1 110 ? 10.458 -6.691 -16.389 1.00 96.25 110 GLU A C 1
ATOM 846 O O . GLU A 1 110 ? 11.432 -7.086 -17.030 1.00 96.25 110 GLU A O 1
ATOM 851 N N . ARG A 1 111 ? 10.066 -5.413 -16.419 1.00 95.69 111 ARG A N 1
ATOM 852 C CA . ARG A 1 111 ? 10.700 -4.374 -17.246 1.00 95.69 111 ARG A CA 1
ATOM 853 C C . ARG A 1 111 ? 12.033 -3.883 -16.687 1.00 95.69 111 ARG A C 1
ATOM 855 O O . ARG A 1 111 ? 12.936 -3.596 -17.468 1.00 95.69 111 ARG A O 1
ATOM 862 N N . GLU A 1 112 ? 12.162 -3.768 -15.367 1.00 95.81 112 GLU A N 1
ATOM 863 C CA . GLU A 1 112 ? 13.400 -3.315 -14.718 1.00 95.81 112 GLU A CA 1
ATOM 864 C C . GLU A 1 112 ? 14.476 -4.406 -14.632 1.00 95.81 112 GLU A C 1
ATOM 866 O O . GLU A 1 112 ? 15.641 -4.090 -14.404 1.00 95.81 112 GLU A O 1
ATOM 871 N N . ALA A 1 113 ? 14.116 -5.683 -14.804 1.00 96.00 113 ALA A N 1
ATOM 872 C CA . ALA A 1 113 ? 15.033 -6.802 -14.585 1.00 96.00 113 ALA A CA 1
ATOM 873 C C . ALA A 1 113 ? 16.411 -6.637 -15.268 1.00 96.00 113 ALA A C 1
ATOM 875 O O . ALA A 1 113 ? 17.414 -6.796 -14.573 1.00 96.00 113 ALA A O 1
ATOM 876 N N . PRO A 1 114 ? 16.515 -6.202 -16.545 1.00 95.19 114 PRO A N 1
ATOM 877 C CA . PRO A 1 114 ? 17.817 -6.039 -17.192 1.00 95.19 114 PRO A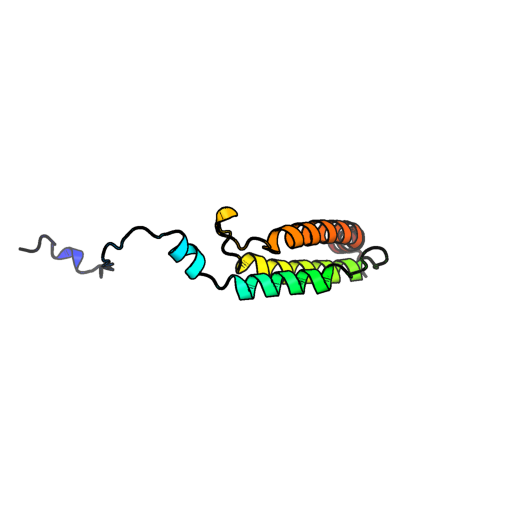 CA 1
ATOM 878 C C . PRO A 1 114 ? 18.733 -5.019 -16.502 1.00 95.19 114 PRO A C 1
ATOM 880 O O . PRO A 1 114 ? 19.927 -5.266 -16.370 1.00 95.19 114 PRO A O 1
ATOM 883 N N . VAL A 1 115 ? 18.192 -3.889 -16.016 1.00 96.06 115 VAL A N 1
ATOM 884 C CA . VAL A 1 115 ? 19.024 -2.873 -15.345 1.00 96.06 115 VAL A CA 1
ATOM 885 C C . VAL A 1 115 ? 19.517 -3.366 -13.984 1.00 96.06 115 VAL A C 1
ATOM 887 O O . VAL A 1 115 ? 20.629 -3.039 -13.571 1.00 96.06 115 VAL A O 1
ATOM 890 N N . LEU A 1 116 ? 18.714 -4.175 -13.288 1.00 94.94 116 LEU A N 1
ATOM 891 C CA . LEU A 1 116 ? 19.133 -4.789 -12.032 1.00 94.94 116 LEU A CA 1
ATOM 892 C C . LEU A 1 116 ? 20.215 -5.845 -12.264 1.00 94.94 116 LEU A C 1
ATOM 894 O O . LEU A 1 116 ? 21.193 -5.872 -11.516 1.00 94.94 116 LEU A O 1
ATOM 898 N N . ASP A 1 117 ? 20.072 -6.666 -13.306 1.00 95.88 117 ASP A N 1
ATOM 899 C CA . ASP A 1 117 ? 21.076 -7.659 -13.687 1.00 95.88 117 ASP A CA 1
ATOM 900 C C . ASP A 1 117 ? 22.425 -6.987 -13.992 1.00 95.88 117 ASP A C 1
ATOM 902 O O . ASP A 1 117 ? 23.445 -7.375 -13.416 1.00 95.88 117 ASP A O 1
ATOM 906 N N . ASP A 1 118 ? 22.427 -5.923 -14.803 1.00 95.38 118 ASP A N 1
ATOM 907 C CA . ASP A 1 118 ? 23.634 -5.150 -15.122 1.00 95.38 118 ASP A CA 1
ATOM 908 C C . ASP A 1 118 ? 24.250 -4.487 -13.877 1.00 95.38 118 ASP A C 1
ATOM 910 O O . ASP A 1 118 ? 25.472 -4.491 -13.692 1.00 95.38 118 ASP A O 1
ATOM 914 N N . PHE A 1 119 ? 23.417 -3.942 -12.981 1.00 95.31 119 PHE A N 1
ATOM 915 C CA . PHE A 1 119 ? 23.875 -3.344 -11.725 1.00 95.31 119 PHE A CA 1
ATOM 916 C C . PHE A 1 119 ? 24.587 -4.369 -10.833 1.00 95.31 119 PHE A C 1
ATOM 918 O O . PHE A 1 119 ? 25.697 -4.115 -10.360 1.00 95.31 119 PHE A O 1
ATOM 925 N N . PHE A 1 120 ? 23.980 -5.539 -10.613 1.00 94.94 120 PHE A N 1
ATOM 926 C CA . PHE A 1 120 ? 24.570 -6.581 -9.768 1.00 94.94 120 PHE A CA 1
ATOM 927 C C . PHE A 1 120 ? 25.777 -7.267 -10.417 1.00 94.94 120 PHE A C 1
ATOM 929 O O . PHE A 1 120 ? 26.673 -7.717 -9.700 1.00 94.94 120 PHE A O 1
ATOM 936 N N . ALA A 1 121 ? 25.838 -7.318 -11.750 1.00 95.81 121 ALA A N 1
ATOM 937 C CA . ALA A 1 121 ? 27.008 -7.783 -12.491 1.00 95.81 121 ALA A CA 1
ATOM 938 C C . ALA A 1 121 ? 28.163 -6.761 -12.507 1.00 95.81 121 ALA A C 1
ATOM 940 O O . ALA A 1 121 ? 29.290 -7.119 -12.855 1.00 95.81 121 ALA A O 1
ATOM 941 N N . GLY A 1 122 ? 27.905 -5.505 -12.122 1.00 94.25 122 GLY A N 1
ATOM 942 C CA . GLY A 1 122 ? 28.877 -4.414 -12.197 1.00 94.25 122 GLY A CA 1
ATOM 943 C C . GLY A 1 122 ? 29.156 -3.941 -13.627 1.00 94.25 122 GLY A C 1
ATOM 944 O O . GLY A 1 122 ? 30.234 -3.409 -13.885 1.00 94.25 122 GLY A O 1
ATOM 945 N N . THR A 1 123 ? 28.222 -4.170 -14.554 1.00 94.25 123 THR A N 1
ATOM 946 C CA . THR A 1 123 ? 28.321 -3.799 -15.977 1.00 94.25 123 THR A CA 1
ATOM 947 C C . THR A 1 123 ? 27.461 -2.595 -16.344 1.00 94.25 123 THR A C 1
ATOM 949 O O . THR A 1 123 ? 27.498 -2.159 -17.492 1.00 94.25 123 THR A O 1
ATOM 952 N N . LEU A 1 124 ? 26.704 -2.053 -15.387 1.00 87.81 124 LEU A N 1
ATOM 953 C CA . LEU A 1 124 ? 25.955 -0.817 -15.568 1.00 87.81 124 LEU A CA 1
ATOM 954 C C . LEU A 1 124 ? 26.924 0.370 -15.720 1.00 87.81 124 LEU A C 1
ATOM 956 O O . LEU A 1 124 ? 27.696 0.649 -14.799 1.00 87.81 124 LEU A O 1
ATOM 960 N N . GLU A 1 125 ? 26.888 1.031 -16.881 1.00 77.56 125 GLU A N 1
ATOM 961 C CA . GLU A 1 125 ? 27.701 2.220 -17.207 1.00 77.56 125 GLU A CA 1
ATOM 962 C C . GLU A 1 125 ? 27.188 3.517 -16.560 1.00 77.56 125 GLU A C 1
ATOM 964 O O . GLU A 1 125 ? 25.952 3.716 -16.485 1.00 77.56 125 GLU A O 1
#

Foldseek 3Di:
DDPDDPVCVVDPDDDDDDDDDPDQDLCNLLVVAPLVVLQVLLVVLCVVQVPDDLPPDALVRLVVVLVVLVVSLCVSVVRDPPDDPVSHPPPRSNVVSVVSSVVSNVSSCVRNVVVVVCVVVVNRD

Radius of gyration: 24.67 Å; Cα contacts (8 Å, |Δi|>4): 67; chains: 1; bounding box: 48×18×81 Å

Secondary structure (DSSP, 8-state):
-----GGGGGS----------PPPPHHHHHHTS-HHHHHHHHHHHHHHHHT---SS--HHHHHHHHHHHHHHHHHHHHH-----GGGS-TT-THHHHHHHHHHHHHHHHHHHHHHHHHHHHT---